Protein AF-W2MY21-F1 (afdb_monomer_lite)

Foldseek 3Di:
DCPVDALLRQCCVPPLPPDLLCLVVDPSNVVSVVVNVVVCVVVVVPDDAPLVSVCVRQNLLSLLVSLVVCCPPPVCVVVSVVNNVVSLVCCLVVPHQLVSVCVSNVVVPVPPCLVVDPVNVVSVVSND

Structure (mmCIF, N/CA/C/O backbone):
data_AF-W2MY21-F1
#
_entry.id   AF-W2MY21-F1
#
loop_
_atom_site.group_PDB
_atom_site.id
_atom_site.type_symbol
_atom_site.label_atom_id
_atom_site.label_alt_id
_atom_site.label_comp_id
_atom_site.label_asym_id
_atom_site.label_entity_id
_atom_site.label_seq_id
_atom_site.pdbx_PDB_ins_code
_atom_site.Cartn_x
_atom_site.Cartn_y
_atom_site.Cartn_z
_atom_site.occupancy
_atom_site.B_iso_or_equiv
_atom_site.auth_seq_id
_atom_site.auth_comp_id
_atom_site.auth_asym_id
_atom_site.auth_atom_id
_atom_site.pdbx_PDB_model_num
ATOM 1 N N . MET A 1 1 ? 0.819 0.999 31.637 1.00 35.12 1 MET A N 1
ATOM 2 C CA . MET A 1 1 ? 1.766 -0.088 31.319 1.00 35.12 1 MET A CA 1
ATOM 3 C C . MET A 1 1 ? 1.862 -0.168 29.801 1.00 35.12 1 MET A C 1
ATOM 5 O O . MET A 1 1 ? 0.865 -0.467 29.163 1.00 35.12 1 MET A O 1
ATOM 9 N N . ASN A 1 2 ? 2.987 0.278 29.231 1.00 43.44 2 ASN A N 1
ATOM 10 C CA . ASN A 1 2 ? 3.279 0.220 27.795 1.00 43.44 2 ASN A CA 1
ATOM 11 C C . ASN A 1 2 ? 4.175 -1.001 27.582 1.00 43.44 2 ASN A C 1
ATOM 13 O O . ASN A 1 2 ? 5.382 -0.897 27.769 1.00 43.44 2 ASN A O 1
ATOM 17 N N . ASP A 1 3 ? 3.619 -2.133 27.167 1.00 52.47 3 ASP A N 1
ATOM 18 C CA . ASP A 1 3 ? 4.409 -3.355 26.944 1.00 52.47 3 ASP A CA 1
ATOM 19 C C . ASP A 1 3 ? 5.323 -3.275 25.702 1.00 52.47 3 ASP A C 1
ATOM 21 O O . ASP A 1 3 ? 5.813 -4.294 25.228 1.00 52.47 3 ASP A O 1
ATOM 25 N N . GLY A 1 4 ? 5.536 -2.084 25.126 1.00 60.91 4 GLY A N 1
ATOM 26 C CA . GLY A 1 4 ? 6.543 -1.835 24.088 1.00 60.91 4 GLY A CA 1
ATOM 27 C C . GLY A 1 4 ? 6.386 -2.629 22.785 1.00 60.91 4 GLY A C 1
ATOM 28 O O . GLY A 1 4 ? 7.267 -2.567 21.933 1.00 60.91 4 GLY A O 1
ATOM 29 N N . LYS A 1 5 ? 5.290 -3.375 22.602 1.00 76.19 5 LYS A N 1
ATOM 30 C CA . LYS A 1 5 ? 5.037 -4.150 21.382 1.00 76.19 5 LYS A CA 1
ATOM 31 C C . LYS A 1 5 ? 4.866 -3.189 20.208 1.00 76.19 5 LYS A C 1
ATOM 33 O O . LYS A 1 5 ? 4.205 -2.168 20.329 1.00 76.19 5 LYS A O 1
ATOM 38 N N . THR A 1 6 ? 5.490 -3.480 19.072 1.00 78.69 6 THR A N 1
ATOM 39 C CA . THR A 1 6 ? 5.350 -2.618 17.894 1.00 78.69 6 THR A CA 1
ATOM 40 C C . THR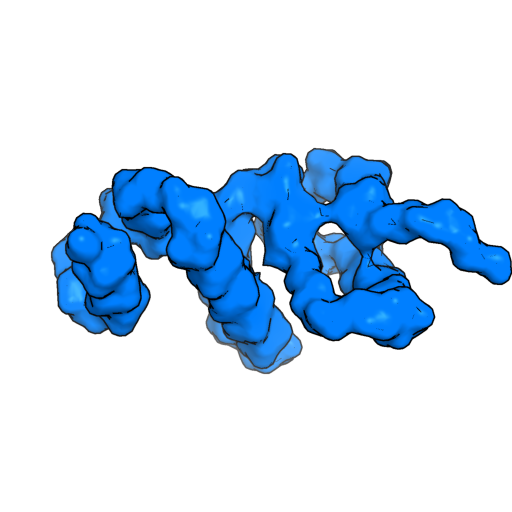 A 1 6 ? 3.983 -2.842 17.241 1.00 78.69 6 THR A C 1
ATOM 42 O O . THR A 1 6 ? 3.457 -3.960 17.295 1.00 78.69 6 THR A O 1
ATOM 45 N N . PRO A 1 7 ? 3.409 -1.838 16.553 1.00 77.56 7 PRO A N 1
ATOM 46 C CA . PRO A 1 7 ? 2.192 -2.030 15.771 1.00 77.56 7 PRO A CA 1
ATOM 47 C C . PRO A 1 7 ? 2.289 -3.204 14.796 1.00 77.56 7 PRO A C 1
ATOM 49 O O . PRO A 1 7 ? 1.343 -3.975 14.702 1.00 77.56 7 PRO A O 1
ATOM 52 N N . GLY A 1 8 ? 3.442 -3.425 14.157 1.00 75.25 8 GLY A N 1
ATOM 53 C CA . GLY A 1 8 ? 3.650 -4.586 13.284 1.00 75.25 8 GLY A CA 1
ATOM 54 C C . GLY A 1 8 ? 3.533 -5.936 13.996 1.00 75.25 8 GLY A C 1
ATOM 55 O O . GLY A 1 8 ? 2.914 -6.856 13.466 1.00 75.25 8 GLY A O 1
ATOM 56 N N . TYR A 1 9 ? 4.058 -6.052 15.218 1.00 80.38 9 TYR A N 1
ATOM 57 C CA . TYR A 1 9 ? 3.920 -7.273 16.014 1.00 80.38 9 TYR A CA 1
ATOM 58 C C . TYR A 1 9 ? 2.457 -7.543 16.388 1.00 80.38 9 TYR A C 1
ATOM 60 O O . TYR A 1 9 ? 1.963 -8.654 16.205 1.00 80.38 9 TYR A O 1
ATOM 68 N N . VAL A 1 10 ? 1.749 -6.517 16.869 1.00 80.62 10 VAL A N 1
ATOM 69 C CA . VAL A 1 10 ? 0.330 -6.636 17.244 1.00 80.62 10 VAL A CA 1
ATOM 70 C C . VAL A 1 10 ? -0.528 -6.953 16.018 1.00 80.62 10 VAL A C 1
ATOM 72 O O . VAL A 1 10 ? -1.410 -7.801 16.101 1.00 80.62 10 VAL A O 1
ATOM 75 N N . PHE A 1 11 ? -0.222 -6.352 14.866 1.00 80.75 11 PHE A N 1
ATOM 76 C CA . PHE A 1 11 ? -0.901 -6.643 13.605 1.00 80.75 11 PHE A CA 1
ATOM 77 C C . PHE A 1 11 ? -0.821 -8.133 13.267 1.00 80.75 11 PHE A C 1
ATOM 79 O O . PHE A 1 11 ? -1.841 -8.798 13.115 1.00 80.75 11 PHE A O 1
ATOM 86 N N . LYS A 1 12 ? 0.398 -8.682 13.251 1.00 79.88 12 LYS A N 1
ATOM 87 C CA . LYS A 1 12 ? 0.640 -10.102 12.979 1.00 79.88 12 LYS A CA 1
ATOM 88 C C . LYS A 1 12 ? -0.012 -11.029 14.000 1.00 79.88 12 LYS A C 1
ATOM 90 O O . LYS A 1 12 ? -0.433 -12.114 13.634 1.00 79.88 12 LYS A O 1
ATOM 95 N N . MET A 1 13 ? -0.104 -10.629 15.262 1.00 81.81 13 MET A N 1
ATOM 96 C CA . MET A 1 13 ? -0.704 -11.472 16.295 1.00 81.81 13 MET A CA 1
ATOM 97 C C . MET A 1 13 ? -2.224 -11.612 16.142 1.00 81.81 13 MET A C 1
ATOM 99 O O . MET A 1 13 ? -2.754 -12.687 16.398 1.00 81.81 13 MET A O 1
ATOM 103 N N . PHE A 1 14 ? -2.920 -10.542 15.750 1.00 79.12 14 PHE A N 1
ATOM 104 C CA . PHE A 1 14 ? -4.387 -10.520 15.741 1.00 79.12 14 PHE A CA 1
ATOM 105 C C . PHE A 1 14 ? -5.012 -10.682 14.356 1.00 79.12 14 PHE A C 1
ATOM 107 O O . PHE A 1 14 ? -6.185 -11.021 14.277 1.00 79.12 14 PHE A O 1
ATOM 114 N N . LEU A 1 15 ? -4.269 -10.431 13.276 1.00 81.19 15 LEU A N 1
ATOM 115 C CA . LEU A 1 15 ? -4.842 -10.318 11.930 1.00 81.19 15 LEU A CA 1
ATOM 116 C C . LEU A 1 15 ? -4.211 -11.264 10.906 1.00 81.19 15 LEU A C 1
ATOM 118 O O . LEU A 1 15 ? -4.487 -11.129 9.721 1.00 81.19 15 LEU A O 1
ATOM 122 N N . ILE A 1 16 ? -3.396 -12.236 11.331 1.00 78.56 16 ILE A N 1
ATOM 123 C CA . ILE A 1 16 ? -2.726 -13.168 10.407 1.00 78.56 16 ILE A CA 1
ATOM 124 C C . ILE A 1 16 ? 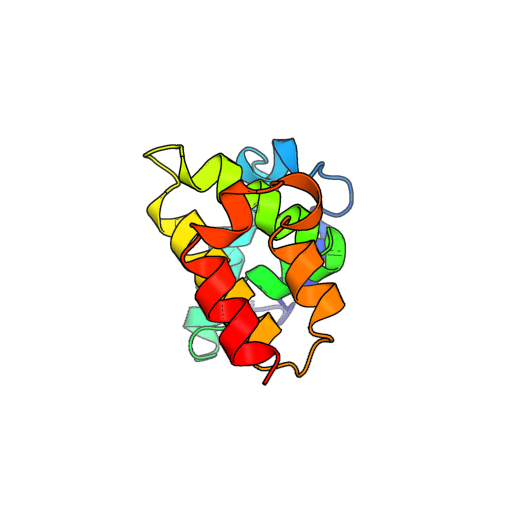-3.697 -14.000 9.559 1.00 78.56 16 ILE A C 1
ATOM 126 O O . ILE A 1 16 ? -3.398 -14.277 8.403 1.00 78.56 16 ILE A O 1
ATOM 130 N N . ASP A 1 17 ? -4.868 -14.333 10.105 1.00 78.81 17 ASP A N 1
ATOM 131 C CA . ASP A 1 17 ? -5.894 -15.126 9.417 1.00 78.81 17 ASP A CA 1
ATOM 132 C C . ASP A 1 17 ? -6.980 -14.260 8.757 1.00 78.81 17 ASP A C 1
ATOM 134 O O . ASP A 1 17 ? -7.897 -14.779 8.114 1.00 78.81 17 ASP A O 1
ATOM 138 N N . ALA A 1 18 ? -6.922 -12.933 8.919 1.00 79.00 18 ALA A N 1
ATOM 139 C CA . ALA A 1 18 ? -7.905 -12.045 8.317 1.00 79.00 18 ALA A CA 1
ATOM 140 C C . ALA A 1 18 ? -7.694 -11.998 6.799 1.00 79.00 18 ALA A C 1
ATOM 142 O O . ALA A 1 18 ? -6.571 -11.839 6.324 1.00 79.00 18 ALA A O 1
ATOM 143 N N . LYS A 1 19 ? -8.773 -12.095 6.022 1.00 77.50 19 LYS A N 1
ATOM 144 C CA . LYS A 1 19 ? -8.711 -11.871 4.574 1.00 77.50 19 LYS A CA 1
ATOM 145 C C . LYS A 1 19 ? -8.546 -10.382 4.297 1.00 77.50 19 LYS A C 1
ATOM 147 O O . LYS A 1 19 ? -9.180 -9.561 4.957 1.00 77.50 19 LYS A O 1
ATOM 152 N N . VAL A 1 20 ? -7.723 -10.042 3.305 1.00 71.31 20 VAL A N 1
ATOM 153 C CA . VAL A 1 20 ? -7.451 -8.643 2.937 1.00 71.31 20 VAL A CA 1
ATOM 154 C C . VAL A 1 20 ? -8.732 -7.888 2.549 1.00 71.31 20 VAL A C 1
ATOM 156 O O . VAL A 1 20 ? -8.891 -6.734 2.935 1.00 71.31 20 VAL A O 1
ATOM 159 N N . ASP A 1 21 ? -9.682 -8.564 1.893 1.00 72.31 21 ASP A N 1
ATOM 160 C CA . ASP A 1 21 ? -10.964 -7.981 1.463 1.00 72.31 21 ASP A CA 1
ATOM 161 C C . ASP A 1 21 ? -11.858 -7.569 2.645 1.00 72.31 21 ASP A C 1
ATOM 163 O O . ASP A 1 21 ? -12.535 -6.543 2.594 1.00 72.31 21 ASP A O 1
ATOM 167 N N . ASP A 1 22 ? -11.810 -8.330 3.742 1.00 77.38 22 ASP A N 1
ATOM 168 C CA . ASP A 1 22 ? -12.623 -8.092 4.940 1.00 77.38 22 ASP A CA 1
ATOM 169 C C . ASP A 1 22 ? -11.895 -7.217 5.974 1.00 77.38 22 ASP A C 1
ATOM 171 O O . ASP A 1 22 ? -12.500 -6.738 6.941 1.00 77.38 22 ASP A O 1
ATOM 175 N N . LEU A 1 23 ? -10.588 -6.996 5.782 1.00 75.69 23 LEU A N 1
ATOM 176 C CA . LEU A 1 23 ? -9.677 -6.413 6.766 1.00 75.69 23 LEU A CA 1
ATOM 177 C C . LEU A 1 23 ? -10.173 -5.063 7.284 1.00 75.69 23 LEU A C 1
ATOM 179 O O . LEU A 1 23 ? -10.130 -4.801 8.480 1.00 75.69 23 LEU A O 1
ATOM 183 N N . LEU A 1 24 ? -10.693 -4.219 6.399 1.00 72.50 24 LEU A N 1
ATOM 184 C CA . LEU A 1 24 ? -11.107 -2.859 6.745 1.00 72.50 24 LEU A CA 1
ATOM 185 C C . LEU A 1 24 ? -12.428 -2.806 7.517 1.00 72.50 24 LEU A C 1
ATOM 187 O O . LEU A 1 24 ? -12.691 -1.828 8.217 1.00 72.50 24 LEU A O 1
ATOM 191 N N . THR A 1 25 ? -13.226 -3.868 7.433 1.00 76.69 25 THR A N 1
ATOM 192 C CA . THR A 1 25 ? -14.426 -4.060 8.257 1.00 76.69 25 THR A CA 1
ATOM 193 C C . THR A 1 25 ? -14.156 -4.895 9.507 1.00 76.69 25 THR A C 1
ATOM 195 O O . THR A 1 25 ? -15.013 -4.966 10.387 1.00 76.69 25 THR A O 1
ATOM 198 N N . ASN A 1 26 ? -12.967 -5.496 9.626 1.00 80.94 26 ASN A N 1
ATOM 199 C CA . ASN A 1 26 ? -12.608 -6.328 10.764 1.00 80.94 26 ASN A CA 1
ATOM 200 C C . ASN A 1 26 ? -12.488 -5.461 12.039 1.00 80.94 26 ASN A C 1
ATOM 202 O O . ASN A 1 26 ? -11.628 -4.575 12.110 1.00 80.94 26 ASN A O 1
ATOM 206 N N . PRO A 1 27 ? -13.284 -5.727 13.094 1.00 83.44 27 PRO A N 1
ATOM 207 C CA . PRO A 1 27 ? -13.214 -4.972 14.345 1.00 83.44 27 PRO A CA 1
ATOM 208 C C . PRO A 1 27 ? -11.821 -4.967 14.995 1.00 83.44 27 PRO A C 1
ATOM 210 O O . PRO A 1 27 ? -11.427 -3.971 15.606 1.00 83.44 27 PRO A O 1
ATOM 213 N N . GLN A 1 28 ? -11.044 -6.045 14.841 1.00 83.88 28 GLN A N 1
ATOM 214 C CA . GLN A 1 28 ? -9.671 -6.138 15.346 1.00 83.88 28 GLN A CA 1
ATOM 215 C C . GLN A 1 28 ? -8.718 -5.222 14.574 1.00 83.88 28 GLN A C 1
ATOM 217 O O . GLN A 1 28 ? -7.821 -4.635 15.176 1.00 83.88 28 GLN A O 1
ATOM 222 N N . PHE A 1 29 ? -8.935 -5.039 13.268 1.00 81.62 29 PHE A N 1
ATOM 223 C CA . PHE A 1 29 ? -8.176 -4.079 12.469 1.00 81.62 29 PHE A CA 1
ATOM 224 C C . PHE A 1 29 ? -8.464 -2.652 12.922 1.00 81.62 29 PHE A C 1
ATOM 226 O O . PHE A 1 29 ? -7.537 -1.887 13.180 1.00 81.62 29 PHE A O 1
ATOM 233 N N . ILE A 1 30 ? -9.738 -2.307 13.122 1.00 81.56 30 ILE A N 1
ATOM 234 C CA . ILE A 1 30 ? -10.137 -0.989 13.633 1.00 81.56 30 ILE A CA 1
ATOM 235 C C . ILE A 1 30 ? -9.483 -0.728 14.999 1.00 81.56 30 ILE A C 1
ATOM 237 O O . ILE A 1 30 ? -8.851 0.313 15.194 1.00 81.56 30 ILE A O 1
ATOM 241 N N . ALA A 1 31 ? -9.554 -1.687 15.925 1.00 84.00 31 ALA A N 1
ATOM 242 C CA . ALA A 1 31 ? -8.900 -1.577 17.228 1.00 84.00 31 ALA A CA 1
ATOM 243 C C . ALA A 1 31 ? -7.372 -1.427 17.107 1.00 84.00 31 ALA A C 1
ATOM 245 O O . ALA A 1 31 ? -6.772 -0.582 17.778 1.00 84.00 31 ALA A O 1
ATOM 246 N N . TRP A 1 32 ? -6.745 -2.190 16.210 1.00 84.12 32 TRP A N 1
ATOM 247 C CA . TRP A 1 32 ? -5.316 -2.098 15.935 1.00 84.12 32 TRP A CA 1
ATOM 248 C C . TRP A 1 32 ? -4.905 -0.730 15.377 1.00 84.12 32 TRP A C 1
ATOM 250 O O . TRP A 1 32 ? -3.897 -0.186 15.823 1.00 84.12 32 TRP A O 1
ATOM 260 N N . THR A 1 33 ? -5.678 -0.128 14.464 1.00 77.44 33 THR A N 1
ATOM 261 C CA . THR A 1 33 ? -5.349 1.208 13.926 1.00 77.44 33 THR A CA 1
ATOM 262 C C . THR A 1 33 ? -5.339 2.273 15.021 1.00 77.44 33 THR A C 1
ATOM 264 O O . THR A 1 33 ? -4.450 3.127 15.054 1.00 77.44 33 THR A O 1
ATOM 267 N N . LYS A 1 34 ? -6.283 2.199 15.970 1.00 82.06 34 LYS A N 1
ATOM 268 C CA . LYS A 1 34 ? -6.312 3.086 17.137 1.00 82.06 34 LYS A CA 1
ATOM 269 C C . LYS A 1 34 ? -5.069 2.888 18.005 1.00 82.06 34 LYS A C 1
ATOM 271 O O . LYS A 1 34 ? -4.404 3.864 18.345 1.00 82.06 34 LYS A O 1
ATOM 276 N N . TYR A 1 35 ? -4.720 1.636 18.294 1.00 81.44 35 TYR A N 1
ATOM 277 C CA . TYR A 1 35 ? -3.504 1.293 19.030 1.00 81.44 35 TYR A CA 1
ATOM 278 C C . TYR A 1 35 ? -2.231 1.809 18.341 1.00 81.44 35 TYR A C 1
ATOM 280 O O . TYR A 1 35 ? -1.382 2.416 18.993 1.00 81.44 35 TYR A O 1
ATOM 288 N N . ALA A 1 36 ? -2.102 1.602 17.029 1.00 77.38 36 ALA A N 1
ATOM 289 C CA . ALA A 1 36 ? -0.947 2.034 16.253 1.00 77.38 36 ALA A CA 1
ATOM 290 C C . ALA A 1 36 ? -0.782 3.559 16.293 1.00 77.38 36 ALA A C 1
ATOM 292 O O . ALA A 1 36 ? 0.315 4.048 16.560 1.00 77.38 36 ALA A O 1
ATOM 293 N N . ASN A 1 37 ? -1.878 4.306 16.120 1.00 77.06 37 ASN A N 1
ATOM 294 C CA . ASN A 1 37 ? -1.873 5.763 16.250 1.00 77.06 37 ASN A CA 1
ATOM 295 C C . ASN A 1 37 ? -1.403 6.203 17.644 1.00 77.06 37 ASN A C 1
ATOM 297 O O . ASN A 1 37 ? -0.475 7.000 17.751 1.00 77.06 37 ASN A O 1
ATOM 301 N N . GLU A 1 38 ? -1.975 5.645 18.716 1.00 80.94 38 GLU A N 1
ATOM 302 C CA . GLU A 1 38 ? -1.558 5.974 20.086 1.00 80.94 38 GLU A CA 1
ATOM 303 C C . GLU A 1 38 ? -0.087 5.619 20.358 1.00 80.94 38 GLU A C 1
ATOM 305 O O . GLU A 1 38 ? 0.607 6.358 21.058 1.00 80.94 38 GLU A O 1
ATOM 310 N N . PHE A 1 39 ? 0.404 4.505 19.810 1.00 77.69 39 PHE A N 1
ATOM 311 C CA . PHE A 1 39 ? 1.799 4.089 19.933 1.00 77.69 39 PHE A CA 1
ATOM 312 C C . PHE A 1 39 ? 2.749 5.091 19.264 1.00 77.69 39 PHE A C 1
ATOM 314 O O . PHE A 1 39 ? 3.774 5.442 19.849 1.00 77.69 39 PHE A O 1
ATOM 321 N N . TYR A 1 40 ? 2.436 5.561 18.054 1.00 74.94 40 TYR A N 1
ATOM 322 C CA . TYR A 1 40 ? 3.298 6.502 17.332 1.00 74.94 40 TYR A CA 1
ATOM 323 C C . TYR A 1 40 ? 3.301 7.901 17.953 1.00 74.94 40 TYR A C 1
ATOM 325 O O . TYR A 1 40 ? 4.374 8.494 18.079 1.00 74.94 40 TYR A O 1
ATOM 333 N N . GLU A 1 41 ? 2.143 8.385 18.415 1.00 76.12 41 GLU A N 1
ATOM 334 C CA . GLU A 1 41 ? 2.027 9.650 19.156 1.00 76.12 41 GLU A CA 1
ATOM 335 C C . GLU A 1 41 ? 2.863 9.619 20.448 1.00 76.12 41 GLU A C 1
ATOM 337 O O . GLU A 1 41 ? 3.639 10.536 20.717 1.00 76.12 41 GLU A O 1
ATOM 342 N N . LYS A 1 42 ? 2.779 8.529 21.226 1.00 76.62 42 LYS 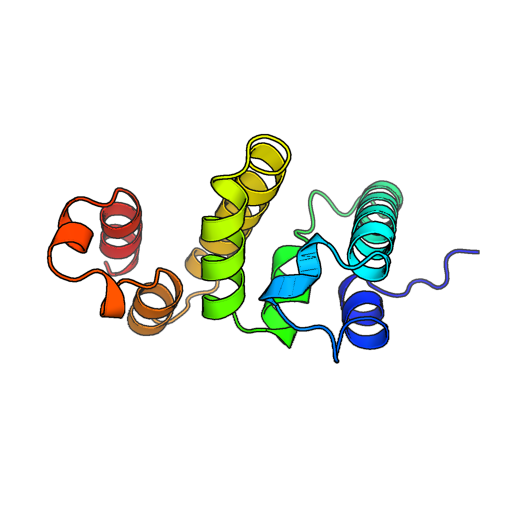A N 1
ATOM 343 C CA . LYS A 1 42 ? 3.494 8.388 22.509 1.00 76.62 42 LYS A CA 1
ATOM 344 C C . LYS A 1 42 ? 5.006 8.227 22.368 1.00 76.62 42 LYS A C 1
ATOM 346 O O . LYS A 1 42 ? 5.738 8.645 23.257 1.00 76.62 42 LYS A O 1
ATOM 351 N N . ASN A 1 43 ? 5.484 7.606 21.292 1.00 68.19 43 ASN A N 1
ATOM 352 C CA . ASN A 1 43 ? 6.913 7.326 21.122 1.00 68.19 43 ASN A CA 1
ATOM 353 C C . ASN A 1 43 ? 7.681 8.452 20.411 1.00 68.19 43 ASN A C 1
ATOM 355 O O . ASN A 1 43 ? 8.842 8.253 20.060 1.00 68.19 43 ASN A O 1
ATOM 359 N N . HIS A 1 44 ? 7.045 9.603 20.139 1.00 60.97 44 HIS A N 1
ATOM 360 C CA . HIS A 1 44 ? 7.588 10.671 19.280 1.00 60.97 44 HIS A CA 1
ATOM 361 C C . HIS A 1 44 ? 8.155 10.146 17.948 1.00 60.97 44 HIS A C 1
ATOM 363 O O . HIS A 1 44 ? 8.977 10.800 17.296 1.00 60.97 44 HIS A O 1
ATOM 369 N N . ALA A 1 45 ? 7.711 8.955 17.536 1.00 59.53 45 ALA A N 1
ATOM 370 C CA . ALA A 1 45 ? 8.126 8.292 16.322 1.00 59.53 45 ALA A CA 1
ATOM 371 C C . ALA A 1 45 ? 7.414 9.024 15.193 1.00 59.53 45 ALA A C 1
ATOM 373 O O . ALA A 1 45 ? 6.308 8.657 14.798 1.00 59.53 45 ALA A O 1
ATOM 374 N N . LYS A 1 46 ? 8.015 10.135 14.752 1.00 49.56 46 LYS A N 1
ATOM 375 C CA . LYS A 1 46 ? 7.510 10.999 13.685 1.00 49.56 46 LYS A CA 1
ATOM 376 C C . LYS A 1 46 ? 6.973 10.130 12.546 1.00 49.56 46 LYS A C 1
ATOM 378 O O . LYS A 1 46 ? 7.752 9.568 11.787 1.00 49.56 46 LYS A O 1
ATOM 383 N N . LYS A 1 47 ? 5.643 10.048 12.432 1.00 53.69 47 LYS A N 1
ATOM 384 C CA . LYS A 1 47 ? 4.921 9.495 11.277 1.00 53.69 47 LYS A CA 1
ATOM 385 C C . LYS A 1 47 ? 5.429 8.125 10.798 1.00 53.69 47 LYS A C 1
ATOM 387 O O . LYS A 1 47 ? 5.656 7.942 9.604 1.00 53.69 47 LYS A O 1
ATOM 392 N N . ALA A 1 48 ? 5.604 7.155 11.691 1.00 58.66 48 ALA A N 1
ATOM 393 C CA . ALA A 1 48 ? 5.770 5.783 11.222 1.00 58.66 48 ALA A CA 1
ATOM 394 C C . ALA A 1 48 ? 4.456 5.320 10.561 1.00 58.66 48 ALA A C 1
ATOM 396 O O . ALA A 1 48 ? 3.383 5.373 11.158 1.00 58.66 48 ALA A O 1
ATOM 397 N N . SER A 1 49 ? 4.545 4.952 9.282 1.00 67.81 49 SER A N 1
ATOM 398 C CA . SER A 1 49 ? 3.407 4.470 8.499 1.00 67.81 49 SER A CA 1
ATOM 399 C C . SER A 1 49 ? 2.939 3.109 9.016 1.00 67.81 49 SER A C 1
ATOM 401 O O . SER A 1 49 ? 3.756 2.274 9.403 1.00 67.81 49 SER A O 1
ATOM 403 N N . MET A 1 50 ? 1.628 2.863 8.969 1.00 73.94 50 MET A N 1
ATOM 404 C CA . MET A 1 50 ? 1.032 1.542 9.216 1.00 73.94 50 MET A CA 1
ATOM 405 C C . MET A 1 50 ? 1.194 0.599 8.013 1.00 73.94 50 MET A C 1
ATOM 407 O O . MET A 1 50 ? 1.169 -0.620 8.175 1.00 73.94 50 MET A O 1
ATOM 411 N N . ALA A 1 51 ? 1.408 1.146 6.811 1.00 72.12 51 ALA A N 1
ATOM 412 C CA . ALA A 1 51 ? 1.492 0.385 5.567 1.00 72.12 51 ALA A CA 1
ATOM 413 C C . ALA A 1 51 ? 2.556 -0.738 5.561 1.00 72.12 5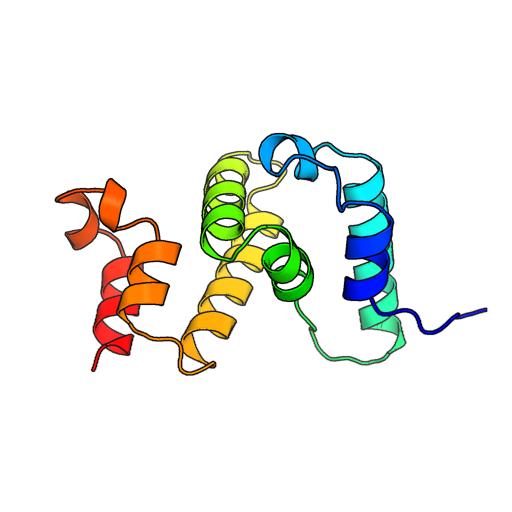1 ALA A C 1
ATOM 415 O O . ALA A 1 51 ? 2.260 -1.793 5.009 1.00 72.12 51 ALA A O 1
ATOM 416 N N . PRO A 1 52 ? 3.760 -0.593 6.161 1.00 74.75 52 PRO A N 1
ATOM 417 C CA . PRO A 1 52 ? 4.750 -1.672 6.204 1.00 74.75 52 PRO A CA 1
ATOM 418 C C . PRO A 1 52 ? 4.271 -2.896 6.987 1.00 74.75 52 PRO A C 1
ATOM 420 O O . PRO A 1 52 ? 4.545 -4.020 6.585 1.00 74.75 52 PRO A O 1
ATOM 423 N N . ALA A 1 53 ? 3.546 -2.690 8.092 1.00 74.69 53 ALA A N 1
ATOM 424 C CA . ALA A 1 53 ? 3.015 -3.788 8.899 1.00 74.69 53 ALA A CA 1
ATOM 425 C C . ALA A 1 53 ? 1.973 -4.601 8.122 1.00 74.69 53 ALA A C 1
ATOM 427 O O . ALA A 1 53 ? 1.988 -5.828 8.168 1.00 74.69 53 ALA A O 1
ATOM 428 N N . ILE A 1 54 ? 1.110 -3.903 7.381 1.00 75.19 54 ILE A N 1
ATOM 429 C CA . ILE A 1 54 ? 0.069 -4.520 6.559 1.00 75.19 54 ILE A CA 1
ATOM 430 C C . ILE A 1 54 ? 0.709 -5.247 5.365 1.00 75.19 54 ILE A C 1
ATOM 432 O O . ILE A 1 54 ? 0.417 -6.417 5.125 1.00 75.19 54 ILE A O 1
ATOM 436 N N . ALA A 1 55 ? 1.651 -4.600 4.670 1.00 78.75 55 ALA A N 1
ATOM 437 C CA . ALA A 1 55 ? 2.358 -5.184 3.528 1.00 78.75 55 ALA A CA 1
ATOM 438 C C . ALA A 1 55 ? 3.208 -6.406 3.910 1.00 78.75 55 ALA A C 1
ATOM 440 O O . ALA A 1 55 ? 3.327 -7.334 3.119 1.00 78.75 55 ALA A O 1
ATOM 441 N N . ALA A 1 56 ? 3.753 -6.454 5.129 1.00 78.75 56 ALA A N 1
ATOM 442 C CA . ALA A 1 56 ? 4.507 -7.610 5.611 1.00 78.75 56 ALA A CA 1
ATOM 443 C C . ALA A 1 56 ? 3.659 -8.889 5.756 1.00 78.75 56 ALA A C 1
ATOM 445 O O . ALA A 1 56 ? 4.230 -9.978 5.771 1.00 78.75 56 ALA A O 1
ATOM 446 N N . LEU A 1 57 ? 2.330 -8.774 5.887 1.00 76.56 57 LEU A N 1
ATOM 447 C CA . LEU A 1 57 ? 1.428 -9.933 5.921 1.00 76.56 57 LEU A CA 1
ATOM 448 C C . LEU A 1 57 ? 0.788 -10.222 4.568 1.00 76.56 57 LEU A C 1
ATOM 450 O O . LEU A 1 57 ? 0.703 -11.382 4.181 1.00 76.56 57 LEU A O 1
ATOM 454 N N . TYR A 1 58 ? 0.337 -9.185 3.865 1.00 78.62 58 TYR A N 1
ATOM 455 C CA . TYR A 1 58 ? -0.488 -9.355 2.667 1.00 78.62 58 TYR A CA 1
ATOM 456 C C . TYR A 1 58 ? 0.276 -9.203 1.351 1.00 78.62 58 TYR A C 1
ATOM 458 O O . TYR A 1 58 ? -0.231 -9.613 0.314 1.00 78.62 58 TYR A O 1
ATOM 466 N N . GLY A 1 59 ? 1.491 -8.653 1.378 1.00 85.62 59 GLY A N 1
ATOM 467 C CA . GLY A 1 59 ? 2.212 -8.238 0.178 1.00 85.62 59 GLY A CA 1
ATOM 468 C C . GLY A 1 59 ? 1.853 -6.814 -0.246 1.00 85.62 59 GLY A C 1
ATOM 469 O O . GLY A 1 59 ? 0.765 -6.303 0.026 1.00 85.62 59 GLY A O 1
ATOM 470 N N . ASP A 1 60 ? 2.803 -6.136 -0.886 1.00 87.94 60 ASP A N 1
ATOM 471 C CA . ASP A 1 60 ? 2.634 -4.742 -1.293 1.00 87.94 60 ASP A CA 1
ATOM 472 C C . ASP A 1 60 ? 1.568 -4.558 -2.384 1.00 87.94 60 ASP A C 1
ATOM 474 O O . ASP A 1 60 ? 0.795 -3.603 -2.331 1.00 87.94 60 ASP A O 1
ATOM 478 N N . ASP A 1 61 ? 1.476 -5.495 -3.323 1.00 87.38 61 ASP A N 1
ATOM 479 C CA . ASP A 1 61 ? 0.471 -5.530 -4.388 1.00 87.38 61 ASP A CA 1
ATOM 480 C C . ASP A 1 61 ? -0.951 -5.695 -3.835 1.00 87.38 61 ASP A C 1
ATOM 482 O O . ASP A 1 61 ? -1.841 -4.911 -4.174 1.00 87.38 61 ASP A O 1
ATOM 486 N N . ALA A 1 62 ? -1.161 -6.646 -2.922 1.00 83.06 62 ALA A N 1
ATOM 487 C CA . ALA A 1 62 ? -2.468 -6.861 -2.300 1.00 83.06 62 ALA A CA 1
ATOM 488 C C . ALA A 1 62 ? -2.922 -5.645 -1.480 1.00 83.06 62 ALA A C 1
ATOM 490 O O . ALA A 1 62 ? -4.075 -5.218 -1.571 1.00 83.06 62 ALA A O 1
ATOM 491 N N . VAL A 1 63 ? -2.009 -5.041 -0.710 1.00 84.31 63 VAL A N 1
ATOM 492 C CA . VAL A 1 63 ? -2.311 -3.827 0.064 1.00 84.31 63 VAL A CA 1
ATOM 493 C C . VAL A 1 63 ? -2.631 -2.654 -0.852 1.00 84.31 63 VAL A C 1
ATOM 495 O O . VAL A 1 63 ? -3.577 -1.916 -0.576 1.00 84.31 63 VAL A O 1
ATOM 498 N N . PHE A 1 64 ? -1.891 -2.494 -1.949 1.00 88.12 64 PHE A N 1
ATOM 499 C CA . PHE A 1 64 ? -2.139 -1.421 -2.903 1.00 88.12 64 PHE A CA 1
ATOM 500 C C . PHE A 1 64 ? -3.528 -1.551 -3.542 1.00 88.12 64 PHE A C 1
ATOM 502 O O . PHE A 1 64 ? -4.273 -0.571 -3.582 1.00 88.12 64 PHE A O 1
ATOM 509 N N . GLY A 1 65 ? -3.905 -2.761 -3.969 1.00 83.69 65 GLY A N 1
ATOM 510 C CA . GLY A 1 65 ? -5.225 -3.052 -4.535 1.00 83.69 65 GLY A CA 1
ATOM 511 C C . GLY A 1 65 ? -6.370 -2.833 -3.542 1.00 83.69 65 GLY A C 1
ATOM 512 O O . GLY A 1 65 ? -7.356 -2.177 -3.875 1.00 83.69 65 GLY A O 1
ATOM 513 N N . MET A 1 66 ? -6.217 -3.299 -2.298 1.00 82.50 66 MET A N 1
ATOM 514 C CA . MET A 1 66 ? -7.192 -3.060 -1.227 1.00 82.50 66 MET A CA 1
ATOM 515 C C . MET A 1 66 ? -7.392 -1.558 -0.985 1.00 82.50 66 MET A C 1
ATOM 517 O O . MET A 1 66 ? -8.527 -1.082 -0.925 1.00 82.50 66 MET A O 1
ATOM 521 N N . LEU A 1 67 ? -6.296 -0.798 -0.866 1.00 84.19 67 LEU A N 1
ATOM 522 C CA . LEU A 1 67 ? -6.355 0.649 -0.660 1.00 84.19 67 LEU A CA 1
ATOM 523 C C . LEU A 1 67 ? -6.999 1.365 -1.850 1.00 84.19 67 LEU A C 1
ATOM 525 O O . LEU A 1 67 ? -7.771 2.295 -1.627 1.00 84.19 67 LEU A O 1
ATOM 529 N N . ASP A 1 68 ? -6.748 0.927 -3.085 1.00 84.62 68 ASP A N 1
ATOM 530 C CA . ASP A 1 68 ? -7.398 1.486 -4.274 1.00 84.62 68 ASP A CA 1
ATOM 531 C C . ASP A 1 68 ? -8.913 1.228 -4.288 1.00 84.62 68 ASP A C 1
ATOM 533 O O . ASP A 1 68 ? -9.699 2.116 -4.628 1.00 84.62 68 ASP A O 1
ATOM 537 N N . ALA A 1 69 ? -9.345 0.045 -3.842 1.00 80.06 69 ALA A N 1
ATOM 538 C CA . ALA A 1 69 ? -10.758 -0.296 -3.723 1.00 80.06 69 ALA A CA 1
ATOM 539 C C . ALA A 1 69 ? -11.472 0.590 -2.690 1.00 80.06 69 ALA A C 1
ATOM 541 O O . ALA A 1 69 ? -12.486 1.216 -3.004 1.00 80.06 69 ALA A O 1
ATOM 542 N N . VAL A 1 70 ? -10.933 0.711 -1.474 1.00 72.25 70 VAL A N 1
ATOM 543 C CA . VAL A 1 70 ? -11.603 1.471 -0.401 1.00 72.25 70 VAL A CA 1
ATOM 544 C C . VAL A 1 70 ? -11.398 2.973 -0.469 1.00 72.25 70 VAL A C 1
ATOM 546 O O . VAL A 1 70 ? -12.134 3.731 0.163 1.00 72.25 70 VAL A O 1
ATOM 549 N N . LYS A 1 71 ? -10.448 3.440 -1.276 1.00 80.44 71 LYS A N 1
ATOM 550 C CA . LYS A 1 71 ? -10.326 4.858 -1.603 1.00 80.44 71 LYS A CA 1
ATOM 551 C C . LYS A 1 71 ? -11.547 5.380 -2.366 1.00 80.44 71 LYS A C 1
ATOM 553 O O . LYS A 1 71 ? -11.839 6.564 -2.275 1.00 80.44 71 LYS A O 1
ATOM 558 N N . LYS A 1 72 ? -12.296 4.506 -3.050 1.00 81.88 72 LYS A N 1
ATOM 559 C CA . LYS A 1 72 ? -13.538 4.845 -3.772 1.00 81.88 72 LYS A CA 1
ATOM 560 C C . LYS A 1 72 ? -14.746 5.033 -2.843 1.00 81.88 72 LYS A C 1
ATOM 562 O O . LYS A 1 72 ? -15.793 5.490 -3.293 1.00 81.88 72 LYS A O 1
ATOM 567 N N . VAL 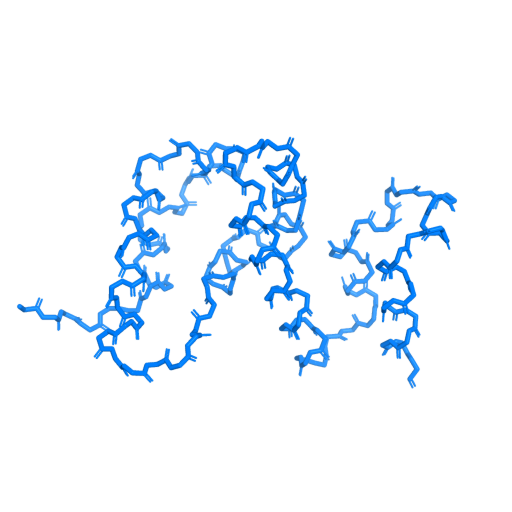A 1 73 ? -14.621 4.692 -1.558 1.00 77.44 73 VAL A N 1
ATOM 568 C CA . VAL A 1 73 ? -15.681 4.839 -0.552 1.00 77.44 73 VAL A CA 1
ATOM 569 C C . VAL A 1 73 ? -15.457 6.126 0.245 1.00 77.44 73 VAL A C 1
ATOM 571 O O . VAL A 1 73 ? -14.411 6.313 0.863 1.00 77.44 73 VAL A O 1
ATOM 574 N N . GLN A 1 74 ? -16.462 7.009 0.271 1.00 79.19 74 GLN A N 1
ATOM 575 C CA . GLN A 1 74 ? -16.348 8.368 0.824 1.00 79.19 74 GLN A CA 1
ATOM 576 C C . GLN A 1 74 ? -15.857 8.411 2.284 1.00 79.19 74 GLN A C 1
ATOM 578 O O . GLN A 1 74 ? -15.060 9.274 2.649 1.00 79.19 74 GLN A O 1
ATOM 583 N N . SER A 1 75 ? -16.301 7.479 3.134 1.00 68.19 75 SER A N 1
ATOM 584 C CA . SER A 1 75 ? -15.909 7.439 4.552 1.00 68.19 75 SER A CA 1
ATOM 585 C C . SER A 1 75 ? -14.447 7.030 4.774 1.00 68.19 75 SER A C 1
ATOM 587 O O . SER A 1 75 ? -13.870 7.364 5.810 1.00 68.19 75 SER A O 1
ATOM 589 N N . THR A 1 76 ? -13.829 6.338 3.813 1.00 64.00 76 THR A N 1
ATOM 590 C CA . THR A 1 76 ? -12.471 5.778 3.913 1.00 64.00 76 THR A CA 1
ATOM 591 C C . THR A 1 76 ? -11.470 6.410 2.946 1.00 64.00 76 THR A C 1
ATOM 593 O O . THR A 1 76 ? -10.266 6.212 3.111 1.00 64.00 76 THR A O 1
ATOM 596 N N . GLU A 1 77 ? -11.924 7.230 1.996 1.00 79.06 77 GLU A N 1
ATOM 597 C CA . GLU A 1 77 ? -11.107 7.882 0.964 1.00 79.06 77 GLU A CA 1
ATOM 598 C C . GLU A 1 77 ? -9.853 8.558 1.533 1.00 79.06 77 GLU A C 1
ATOM 600 O O . GLU A 1 77 ? -8.732 8.315 1.072 1.00 79.06 77 GLU A O 1
ATOM 605 N N . LYS A 1 78 ? -10.023 9.391 2.567 1.00 76.62 78 LYS A N 1
ATOM 606 C CA . LYS A 1 78 ? -8.933 10.197 3.133 1.00 76.62 78 LYS A CA 1
ATOM 607 C C . LYS A 1 78 ? -7.832 9.332 3.744 1.00 76.62 78 LYS A C 1
ATOM 609 O O . LYS A 1 78 ? -6.648 9.603 3.534 1.00 76.62 78 LYS A O 1
ATOM 614 N N . ILE A 1 79 ? -8.209 8.312 4.516 1.00 68.94 79 ILE A N 1
ATOM 615 C CA . ILE A 1 79 ? -7.237 7.439 5.181 1.00 68.94 79 ILE A CA 1
ATOM 616 C C . ILE A 1 79 ? -6.585 6.485 4.178 1.00 68.94 79 ILE A C 1
ATOM 618 O O . ILE A 1 79 ? -5.365 6.324 4.210 1.00 68.94 79 ILE A O 1
ATOM 622 N N . ALA A 1 80 ? -7.358 5.940 3.235 1.00 76.62 80 ALA A N 1
ATOM 623 C CA . ALA A 1 80 ? -6.851 5.061 2.189 1.00 76.62 80 ALA A CA 1
ATOM 624 C C . ALA A 1 80 ? -5.849 5.787 1.280 1.00 76.62 80 ALA A C 1
ATOM 626 O O . ALA A 1 80 ? -4.750 5.288 1.051 1.00 76.62 80 ALA A O 1
ATOM 627 N N . SER A 1 81 ? -6.169 7.013 0.854 1.00 84.00 81 SER A N 1
ATOM 628 C CA . SER A 1 81 ? -5.267 7.851 0.051 1.00 84.00 81 SER A CA 1
ATOM 629 C C . SER A 1 81 ? -3.950 8.136 0.764 1.00 84.00 81 SER A C 1
ATOM 631 O O . SER A 1 81 ? -2.885 8.065 0.152 1.00 84.00 81 SER A O 1
ATOM 633 N N . LYS A 1 82 ? -4.008 8.439 2.068 1.00 81.12 82 LYS A N 1
ATOM 634 C CA . LYS A 1 82 ? -2.811 8.680 2.878 1.00 81.12 82 LYS A CA 1
ATOM 635 C C . LYS A 1 82 ? -1.934 7.427 2.952 1.00 81.12 82 LYS A C 1
ATOM 637 O O . LYS A 1 82 ? -0.737 7.519 2.698 1.00 81.12 82 LYS A O 1
ATOM 642 N N . LEU A 1 83 ? -2.523 6.272 3.260 1.00 79.56 83 LEU A N 1
ATOM 643 C CA . LEU A 1 83 ? -1.790 5.006 3.356 1.00 79.56 83 LEU A CA 1
ATOM 644 C C . LEU A 1 83 ? -1.192 4.583 2.009 1.00 79.56 83 LEU A C 1
ATOM 646 O O . LEU A 1 83 ? -0.044 4.147 1.969 1.00 79.56 83 LEU A O 1
ATOM 650 N N . GLN A 1 84 ? -1.924 4.776 0.910 1.00 86.69 84 GLN A N 1
ATOM 651 C CA . GLN A 1 84 ? -1.440 4.473 -0.439 1.00 86.69 84 GLN A CA 1
ATOM 652 C C . GLN A 1 84 ? -0.254 5.378 -0.806 1.00 86.69 84 GLN A C 1
ATOM 654 O O . GLN A 1 84 ? 0.749 4.903 -1.331 1.00 86.69 84 GLN A O 1
ATOM 659 N N . ALA A 1 85 ? -0.314 6.671 -0.466 1.00 87.69 85 ALA A N 1
ATOM 660 C CA . ALA A 1 85 ? 0.797 7.597 -0.678 1.00 87.69 85 ALA A CA 1
ATOM 661 C C . ALA A 1 85 ? 2.043 7.217 0.143 1.00 87.69 85 ALA A C 1
ATOM 663 O O . ALA A 1 85 ? 3.154 7.241 -0.384 1.00 87.69 85 ALA A O 1
ATOM 664 N N . GLU A 1 86 ? 1.871 6.830 1.410 1.00 84.81 86 GLU A N 1
ATOM 665 C CA . GLU A 1 86 ? 2.969 6.354 2.261 1.00 84.81 86 GLU A CA 1
ATOM 666 C C . GLU A 1 86 ? 3.588 5.055 1.725 1.00 84.81 86 GLU A C 1
ATOM 668 O O . GLU A 1 86 ? 4.811 4.904 1.725 1.00 84.81 86 GLU A O 1
ATOM 673 N N . GLN A 1 87 ? 2.761 4.133 1.225 1.00 86.56 87 GLN A N 1
ATOM 674 C CA . GLN A 1 87 ? 3.220 2.898 0.596 1.00 86.56 87 GLN A CA 1
ATOM 675 C C . GLN A 1 87 ? 4.047 3.184 -0.663 1.00 86.56 87 GLN A C 1
ATOM 677 O O . GLN A 1 87 ? 5.163 2.678 -0.780 1.00 86.56 87 GLN A O 1
ATOM 682 N N . ILE A 1 88 ? 3.547 4.039 -1.563 1.00 89.69 88 ILE A N 1
ATOM 683 C CA . ILE A 1 88 ? 4.271 4.471 -2.769 1.00 89.69 88 ILE A CA 1
ATOM 684 C C . ILE A 1 88 ? 5.615 5.093 -2.382 1.00 89.69 88 ILE A C 1
ATOM 686 O O . ILE A 1 88 ? 6.651 4.681 -2.895 1.00 89.69 88 ILE A O 1
ATOM 690 N N . GLN A 1 89 ? 5.625 6.049 -1.449 1.00 88.19 89 GLN A N 1
ATOM 691 C CA . GLN A 1 89 ? 6.862 6.703 -1.016 1.00 88.19 89 GLN A CA 1
ATOM 692 C C . GLN A 1 89 ? 7.881 5.705 -0.465 1.00 88.19 89 GLN A C 1
ATOM 694 O O . GLN A 1 89 ? 9.062 5.804 -0.791 1.00 88.19 89 GLN A O 1
ATOM 699 N N . ARG A 1 90 ? 7.431 4.732 0.334 1.00 87.31 90 ARG A N 1
ATOM 700 C CA . ARG A 1 90 ? 8.291 3.676 0.873 1.00 87.31 90 ARG A CA 1
ATOM 701 C C . ARG A 1 90 ? 8.886 2.803 -0.228 1.00 87.31 90 ARG A C 1
ATOM 703 O O . ARG A 1 90 ? 10.078 2.521 -0.186 1.00 87.31 90 ARG A O 1
ATOM 710 N N . LEU A 1 91 ? 8.077 2.367 -1.191 1.00 88.88 91 LEU A N 1
ATOM 711 C CA . LEU A 1 91 ? 8.541 1.523 -2.296 1.00 88.88 91 LEU A CA 1
ATOM 712 C C . LEU A 1 91 ? 9.617 2.233 -3.118 1.00 88.88 91 LEU A C 1
ATOM 714 O O . LEU A 1 91 ? 10.674 1.657 -3.369 1.00 88.88 91 LEU A O 1
ATOM 718 N N . LEU A 1 92 ? 9.382 3.505 -3.450 1.00 89.25 92 LEU A N 1
ATOM 719 C CA . LEU A 1 92 ? 10.315 4.315 -4.233 1.00 89.25 92 LEU A CA 1
ATOM 720 C C . LEU A 1 92 ? 11.613 4.630 -3.468 1.00 89.25 92 LEU A C 1
ATOM 722 O O . LEU A 1 92 ? 12.674 4.709 -4.078 1.00 89.25 92 LEU A O 1
ATOM 726 N N . SER A 1 93 ? 11.566 4.783 -2.140 1.00 88.56 93 SER A N 1
ATOM 727 C CA . SER A 1 93 ? 12.764 5.059 -1.331 1.00 88.56 93 SER A CA 1
ATOM 728 C C . SER A 1 93 ? 13.569 3.813 -0.948 1.00 88.56 93 SER A C 1
ATOM 730 O O . SER A 1 93 ? 14.728 3.938 -0.563 1.00 88.56 93 SER A O 1
ATOM 732 N N . SER A 1 94 ? 12.990 2.614 -1.073 1.00 84.06 94 SER A N 1
ATOM 733 C CA . SER A 1 94 ? 13.616 1.351 -0.645 1.00 84.06 94 SER A CA 1
ATOM 734 C C . SER A 1 94 ? 14.402 0.637 -1.752 1.00 84.06 94 SER A C 1
ATOM 736 O O . SER A 1 94 ? 14.705 -0.544 -1.608 1.00 84.06 94 SER A O 1
ATOM 738 N N . ASN A 1 95 ? 14.709 1.328 -2.856 1.00 83.31 95 ASN A N 1
ATOM 739 C CA . ASN A 1 95 ? 15.449 0.797 -4.010 1.00 83.31 95 ASN A CA 1
ATOM 740 C C . ASN A 1 95 ? 14.898 -0.546 -4.546 1.00 83.31 95 ASN A C 1
ATOM 742 O O . ASN A 1 95 ? 15.656 -1.448 -4.904 1.00 83.31 95 ASN A O 1
ATOM 746 N N . GLN A 1 96 ? 13.569 -0.692 -4.542 1.00 89.19 96 GLN A N 1
ATOM 747 C CA . GLN A 1 96 ? 12.873 -1.858 -5.086 1.00 89.19 96 GLN A CA 1
ATOM 748 C C . GLN A 1 96 ? 13.110 -1.984 -6.594 1.00 89.19 96 GLN A C 1
ATOM 750 O O . GLN A 1 96 ? 13.302 -0.988 -7.288 1.00 89.19 96 GLN A O 1
ATOM 755 N N . SER A 1 97 ? 13.062 -3.199 -7.149 1.00 93.62 97 SER A N 1
ATOM 756 C CA . SER A 1 97 ? 13.204 -3.318 -8.602 1.00 93.62 97 SER A CA 1
ATOM 757 C C . SER A 1 97 ? 12.053 -2.580 -9.305 1.00 93.62 97 SER A C 1
ATOM 759 O O . SER A 1 97 ? 10.896 -2.707 -8.886 1.00 93.62 97 SER A O 1
ATOM 761 N N . PRO A 1 98 ? 12.312 -1.847 -10.404 1.00 93.69 98 PRO A N 1
ATOM 762 C CA . PRO A 1 98 ? 11.244 -1.203 -11.162 1.00 93.69 98 PRO A CA 1
ATOM 763 C C . PRO A 1 98 ? 10.160 -2.192 -11.606 1.00 93.69 98 PRO A C 1
ATOM 765 O O . PRO A 1 98 ? 8.984 -1.845 -11.592 1.00 93.69 98 PRO A O 1
ATOM 768 N N . SER A 1 99 ? 10.524 -3.442 -11.918 1.00 93.81 99 SER A N 1
ATOM 769 C CA . SER A 1 99 ? 9.564 -4.510 -12.226 1.00 93.81 99 SER A CA 1
ATOM 770 C C . SER A 1 99 ? 8.645 -4.853 -11.050 1.00 93.81 99 SER A C 1
ATOM 772 O O . SER A 1 99 ? 7.448 -5.040 -11.245 1.00 93.81 99 SER A O 1
ATOM 774 N N . HIS A 1 100 ? 9.167 -4.887 -9.820 1.00 92.00 100 HIS A N 1
ATOM 775 C CA . HIS A 1 100 ? 8.352 -5.115 -8.631 1.00 92.00 100 HIS A CA 1
ATOM 776 C C . HIS A 1 100 ? 7.383 -3.952 -8.397 1.00 92.00 100 HIS A C 1
ATOM 778 O O . HIS A 1 100 ? 6.193 -4.181 -8.197 1.00 92.00 100 HIS A O 1
ATOM 784 N N . VAL A 1 101 ? 7.857 -2.706 -8.499 1.00 93.88 101 VAL A N 1
ATOM 785 C CA . VAL A 1 101 ? 6.999 -1.517 -8.351 1.00 93.88 101 VAL A CA 1
ATOM 786 C C . VAL A 1 101 ? 5.910 -1.474 -9.433 1.00 93.88 101 VAL A C 1
ATOM 788 O O . VAL A 1 101 ? 4.768 -1.136 -9.129 1.00 93.88 101 VAL A O 1
ATOM 791 N N . PHE A 1 102 ? 6.228 -1.874 -10.671 1.00 93.31 102 PHE A N 1
ATOM 792 C CA . PHE A 1 102 ? 5.261 -1.980 -11.772 1.00 93.31 102 PHE A CA 1
ATOM 793 C C . PHE A 1 102 ? 4.119 -2.948 -11.432 1.00 93.31 102 PHE A C 1
ATOM 795 O O . PHE A 1 102 ? 2.944 -2.607 -11.588 1.00 93.31 102 PHE A O 1
ATOM 802 N N . LYS A 1 103 ? 4.469 -4.120 -10.885 1.00 92.69 103 LYS A N 1
ATOM 803 C CA . LYS A 1 103 ? 3.502 -5.119 -10.424 1.00 92.69 103 LYS A CA 1
ATOM 804 C C . LYS A 1 103 ? 2.660 -4.606 -9.255 1.00 92.69 103 LYS A C 1
ATOM 806 O O . LYS A 1 103 ? 1.446 -4.778 -9.267 1.00 92.69 103 LYS A O 1
ATOM 811 N N . VAL A 1 104 ? 3.272 -3.951 -8.262 1.00 92.25 104 VAL A N 1
ATOM 812 C CA . VAL A 1 104 ? 2.547 -3.404 -7.098 1.00 92.25 104 VAL A CA 1
ATOM 813 C C . VAL A 1 104 ? 1.507 -2.367 -7.516 1.00 92.25 104 VAL A C 1
ATOM 815 O O . VAL A 1 104 ? 0.400 -2.365 -6.986 1.00 92.25 104 VAL A O 1
ATOM 818 N N . PHE A 1 105 ? 1.816 -1.524 -8.503 1.00 92.19 105 PHE A N 1
ATOM 819 C CA . PHE A 1 105 ? 0.848 -0.565 -9.053 1.00 92.19 105 PHE A CA 1
ATOM 820 C C . PHE A 1 105 ? -0.208 -1.217 -9.958 1.00 92.19 105 PHE A C 1
ATOM 822 O O . PHE A 1 105 ? -1.029 -0.514 -10.546 1.00 92.19 105 PHE A O 1
ATOM 829 N N . ASN A 1 106 ? -0.214 -2.551 -10.044 1.00 88.00 106 ASN A N 1
ATOM 830 C CA . ASN A 1 106 ? -1.155 -3.367 -10.800 1.00 88.00 106 ASN A CA 1
ATOM 831 C C . ASN A 1 106 ? -1.172 -3.054 -12.309 1.00 88.00 106 ASN A C 1
ATOM 833 O O . ASN A 1 106 ? -2.180 -3.249 -12.995 1.00 88.00 106 ASN A O 1
ATOM 837 N N . PHE A 1 107 ? -0.056 -2.561 -12.855 1.00 91.12 107 PHE A N 1
ATOM 838 C CA . PHE A 1 107 ? 0.009 -2.166 -14.262 1.00 91.12 107 PHE A CA 1
ATOM 839 C C . PHE A 1 107 ? -0.048 -3.356 -15.224 1.00 91.12 107 PHE A C 1
ATOM 841 O O . 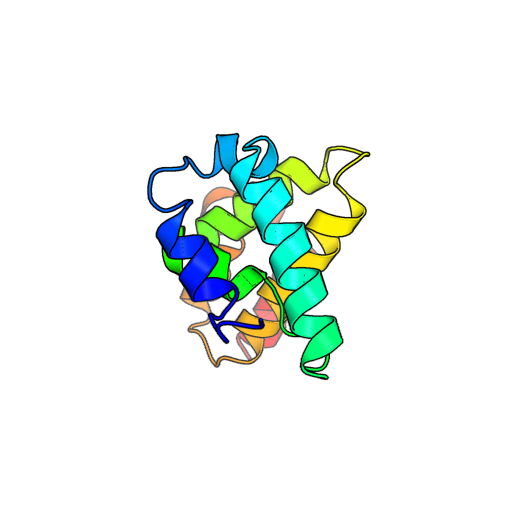PHE A 1 107 ? -0.604 -3.210 -16.311 1.00 91.12 107 PHE A O 1
ATOM 848 N N . ASP A 1 108 ? 0.397 -4.543 -14.801 1.00 86.12 108 ASP A N 1
ATOM 849 C CA . ASP A 1 108 ? 0.296 -5.784 -15.589 1.00 86.12 108 ASP A CA 1
ATOM 850 C C . ASP A 1 108 ? -1.154 -6.124 -15.985 1.00 86.12 108 ASP A C 1
ATOM 852 O O . ASP A 1 108 ? -1.390 -6.731 -17.027 1.00 86.12 108 ASP A O 1
ATOM 856 N N . ASN A 1 109 ? -2.134 -5.683 -15.187 1.00 82.31 109 ASN A N 1
ATOM 857 C CA . ASN A 1 109 ? -3.556 -5.979 -15.381 1.00 82.31 109 ASN A CA 1
ATOM 858 C C . ASN A 1 109 ? -4.369 -4.794 -15.935 1.00 82.31 109 ASN A C 1
ATOM 860 O O . ASN A 1 109 ? -5.574 -4.920 -16.135 1.00 82.31 109 ASN A O 1
ATOM 864 N N . THR A 1 110 ? -3.736 -3.638 -16.165 1.00 80.31 110 THR A N 1
ATOM 865 C CA . THR A 1 110 ? -4.424 -2.383 -16.534 1.00 80.31 110 THR A CA 1
ATOM 866 C C . THR A 1 110 ? -4.416 -2.127 -18.056 1.00 80.31 110 THR A C 1
ATOM 868 O O . THR A 1 110 ? -5.160 -1.291 -18.563 1.00 80.31 110 THR A O 1
ATOM 871 N N . GLY A 1 111 ? -3.609 -2.863 -18.829 1.00 82.88 111 GLY A N 1
ATOM 872 C CA . GLY A 1 111 ? -3.573 -2.747 -20.293 1.00 82.88 111 GLY A CA 1
ATOM 873 C C . GLY A 1 111 ? -3.087 -1.375 -20.786 1.00 82.88 111 GLY A C 1
ATOM 874 O O . GLY A 1 111 ? -2.207 -0.760 -20.187 1.00 82.88 111 GLY A O 1
ATOM 875 N N . TYR A 1 112 ? -3.638 -0.876 -21.898 1.00 84.88 112 TYR A N 1
ATOM 876 C CA . TYR A 1 112 ? -3.184 0.386 -22.509 1.00 84.88 112 TYR A CA 1
ATOM 877 C C . TYR A 1 112 ? -3.459 1.631 -21.648 1.00 84.88 112 TYR A C 1
ATOM 879 O O . TYR A 1 112 ? -2.768 2.641 -21.792 1.00 84.88 112 TYR A O 1
ATOM 887 N N . GLU A 1 113 ? -4.419 1.559 -20.723 1.00 87.00 113 GLU A N 1
ATOM 888 C CA . GLU A 1 113 ? -4.801 2.665 -19.832 1.00 87.00 113 GLU A CA 1
ATOM 889 C C . GLU A 1 113 ? -3.678 3.059 -18.861 1.00 87.00 113 GLU A C 1
ATOM 891 O O . GLU A 1 113 ? -3.642 4.191 -18.372 1.00 87.00 113 GLU A O 1
ATOM 896 N N . VAL A 1 114 ? -2.700 2.166 -18.649 1.00 89.12 114 VAL A N 1
ATOM 897 C CA . VAL A 1 114 ? -1.488 2.434 -17.860 1.00 89.12 114 VAL A CA 1
ATOM 898 C C . VAL A 1 114 ? -0.816 3.728 -18.305 1.00 89.12 114 VAL A C 1
ATOM 900 O O . VAL A 1 114 ? -0.437 4.540 -17.463 1.00 89.12 114 VAL A O 1
ATOM 903 N N . LEU A 1 115 ? -0.715 3.968 -19.616 1.00 88.00 115 LEU A N 1
ATOM 904 C CA . LEU A 1 115 ? 0.000 5.123 -20.170 1.00 88.00 115 LEU A CA 1
ATOM 905 C C . LEU A 1 115 ? -0.664 6.465 -19.827 1.00 88.00 115 LEU A C 1
ATOM 907 O O . LEU A 1 115 ? -0.005 7.504 -19.862 1.00 88.00 115 LEU A O 1
ATOM 911 N N . SER A 1 116 ? -1.950 6.453 -19.477 1.00 89.19 116 SER A N 1
ATOM 912 C CA . SER A 1 116 ? -2.699 7.637 -19.045 1.00 89.19 116 SER A CA 1
ATOM 913 C C . SER A 1 116 ? -2.648 7.860 -17.530 1.00 89.19 116 SER A C 1
ATOM 915 O O . SER A 1 116 ? -3.060 8.917 -17.053 1.00 89.19 116 SER A O 1
ATOM 917 N N . SER A 1 117 ? -2.132 6.899 -16.758 1.00 88.19 117 SER A N 1
ATOM 918 C CA . SER A 1 117 ? -2.094 6.982 -15.300 1.00 88.19 117 SER A CA 1
ATOM 919 C C . SER A 1 117 ? -1.012 7.952 -14.804 1.00 88.19 117 SER A C 1
ATOM 921 O O . SER A 1 117 ? 0.165 7.811 -15.156 1.00 88.19 117 SER A O 1
ATOM 923 N N . PRO A 1 118 ? -1.333 8.881 -13.883 1.00 89.25 118 PRO A N 1
ATOM 924 C CA . PRO A 1 118 ? -0.318 9.666 -13.180 1.00 89.25 118 PRO A CA 1
ATOM 925 C C . PRO A 1 118 ? 0.712 8.793 -12.444 1.00 89.25 118 PRO A C 1
ATOM 927 O O . PRO A 1 118 ? 1.877 9.177 -12.336 1.00 89.25 118 PRO A O 1
ATOM 930 N N . LEU A 1 119 ? 0.313 7.601 -11.979 1.00 90.50 119 LEU A N 1
ATOM 931 C CA . LEU A 1 119 ? 1.220 6.652 -11.329 1.00 90.50 119 LEU A CA 1
ATOM 932 C C . LEU A 1 119 ? 2.242 6.072 -12.310 1.00 90.50 119 LEU A C 1
ATOM 934 O O . LEU A 1 119 ? 3.372 5.802 -11.907 1.00 90.50 119 LEU A O 1
ATOM 938 N N . PHE A 1 120 ? 1.887 5.919 -13.590 1.00 92.81 120 PHE A N 1
ATOM 939 C CA . PHE A 1 120 ? 2.836 5.462 -14.602 1.00 92.81 120 PHE A CA 1
ATOM 940 C C . PHE A 1 120 ? 3.939 6.494 -14.817 1.00 92.81 120 PHE A C 1
ATOM 942 O O . PHE A 1 120 ? 5.107 6.129 -14.886 1.00 92.81 120 PHE A O 1
ATOM 949 N N . LYS A 1 121 ? 3.609 7.793 -14.811 1.00 92.19 121 LYS A N 1
ATOM 950 C CA . LYS A 1 121 ? 4.622 8.859 -14.842 1.00 92.19 121 LYS A CA 1
ATOM 951 C C . LYS A 1 121 ? 5.554 8.793 -13.627 1.00 92.19 121 LYS A C 1
ATOM 953 O O . LYS A 1 121 ? 6.763 8.951 -13.783 1.00 92.19 121 LYS A O 1
ATOM 958 N N . THR A 1 122 ? 5.014 8.539 -12.433 1.00 93.25 122 THR A N 1
ATOM 959 C CA . THR A 1 122 ? 5.819 8.339 -11.216 1.00 93.25 122 THR A CA 1
ATOM 960 C C . THR A 1 122 ? 6.755 7.138 -11.353 1.00 93.25 122 THR A C 1
ATOM 962 O O . THR A 1 122 ? 7.950 7.273 -11.105 1.00 93.25 122 THR A O 1
ATOM 965 N N . TRP A 1 123 ? 6.245 5.989 -11.798 1.00 94.75 123 TRP A N 1
ATOM 966 C CA . TRP A 1 123 ? 7.048 4.786 -12.022 1.00 94.75 123 TRP A CA 1
ATOM 967 C C . TRP A 1 123 ? 8.111 4.979 -13.113 1.00 94.75 123 TRP A C 1
ATOM 969 O O . TRP A 1 123 ? 9.262 4.599 -12.932 1.00 94.75 123 TRP A O 1
ATOM 979 N N . PHE A 1 124 ? 7.762 5.624 -14.225 1.00 93.19 124 PHE A N 1
ATOM 980 C CA . PHE A 1 124 ? 8.687 5.875 -15.328 1.00 93.19 124 PHE A CA 1
ATOM 981 C C . PHE A 1 124 ? 9.846 6.785 -14.911 1.00 93.19 124 PHE A C 1
ATOM 983 O O . PHE A 1 124 ? 10.976 6.592 -15.349 1.00 93.19 124 PHE A O 1
ATOM 990 N N . ASN A 1 125 ? 9.583 7.765 -14.044 1.00 92.69 125 ASN A N 1
ATOM 991 C CA . ASN A 1 125 ? 10.639 8.593 -13.465 1.00 92.69 125 ASN A CA 1
ATOM 992 C C . ASN A 1 125 ? 11.524 7.814 -12.485 1.00 92.69 125 ASN A C 1
ATOM 994 O O . ASN A 1 125 ? 12.690 8.155 -12.356 1.00 92.69 125 ASN A O 1
ATOM 998 N N . TYR A 1 126 ? 10.979 6.800 -11.811 1.00 92.19 126 TYR A N 1
ATOM 999 C CA . TYR A 1 126 ? 11.723 5.929 -10.902 1.00 92.19 126 TYR A CA 1
ATOM 1000 C C . TYR A 1 126 ? 12.613 4.907 -11.624 1.00 92.19 126 TYR A C 1
ATOM 1002 O O . TYR A 1 126 ? 13.652 4.524 -11.104 1.00 92.19 126 TYR A O 1
ATOM 1010 N N . LEU A 1 127 ? 12.202 4.459 -12.814 1.00 90.88 127 LEU A N 1
ATOM 1011 C CA . LEU A 1 127 ? 12.965 3.527 -13.650 1.00 90.88 127 LEU A CA 1
ATOM 1012 C C . LEU A 1 127 ? 14.312 4.103 -14.128 1.00 90.88 127 LEU A C 1
ATOM 1014 O O . LEU A 1 127 ? 15.213 3.330 -14.449 1.00 90.88 127 LEU A O 1
ATOM 1018 N N . LYS A 1 128 ? 14.407 5.431 -14.246 1.00 80.75 128 LYS A N 1
ATOM 1019 C CA . LYS A 1 128 ? 15.582 6.151 -14.754 1.00 80.75 128 LYS A CA 1
ATOM 1020 C C . LYS A 1 128 ? 16.671 6.285 -13.700 1.00 80.75 128 LYS A C 1
ATOM 1022 O O . LYS A 1 128 ? 17.846 6.146 -14.100 1.00 80.75 128 LYS A O 1
#

Secondary structure (DSSP, 8-state):
------HHHHHHHHHTT--TTTGGG-HHHHHHHHHHHHHHHHTT-TT--SHHHHHHHH-HHHHHHHHHHHHTSTTTHHHHHHHHHHHHHHHHHTT--HHHHHHHTTGGGTGGGGGG-HHHHHHHHHH-

Radius of gyration: 15.52 Å; chains: 1; bounding box: 32×26×54 Å

Organism: Phytophthora nicotianae (NCBI:txid4792)

pLDDT: mean 80.45, std 10.29, range [35.12, 94.75]

Sequence (128 aa):
MNDGKTPGYVFKMFLIDAKVDDLLTNPQFIAWTKYANEFYEKNHAKKASMAPAIAALYGDDAVFGMLDAVKKVQSTEKIASKLQAEQIQRLLSSNQSPSHVFKVFNFDNTGYEVLSSPLFKTWFNYLK

InterPro domains:
  IPR054463 RxLR effector PexRD54, WY domain [PF22748] (86-126)